Protein 3ZP5 (pdb70)

Structure (mmCIF, N/CA/C/O backbone):
data_3ZP5
#
_entry.id   3ZP5
#
_cell.length_a   50.224
_cell.length_b   64.554
_cell.length_c   110.214
_cell.angle_alpha   90.00
_cell.angle_beta   90.00
_cell.angle_gamma   90.00
#
_symmetry.space_group_name_H-M   'C 2 2 21'
#
loop_
_entity.id
_entity.type
_entity.pdbx_description
1 polymer 'PROTEIN FEV'
2 polymer "5'-D(*CP*AP*CP*TP*TP*CP*CP*GP*GP*TP)-3'"
3 polymer "5'-D(*AP*CP*CP*GP*GP*AP*AP*GP*TP*GP)-3'"
4 water water
#
loop_
_atom_site.group_PDB
_atom_site.id
_atom_site.type_symbol
_atom_site.label_atom_id
_atom_site.label_alt_id
_atom_site.label_comp_id
_atom_site.label_asym_id
_atom_site.label_entity_id
_atom_site.label_seq_id
_atom_site.pdbx_PDB_ins_code
_atom_site.Cartn_x
_atom_site.Cartn_y
_atom_site.Cartn_z
_atom_site.occupancy
_atom_site.B_iso_or_equiv
_atom_site.auth_seq_id
_atom_site.auth_comp_id
_atom_site.auth_asym_id
_atom_site.auth_atom_id
_atom_site.pdbx_PDB_model_num
ATOM 1 N N . SER A 1 5 ? -13.412 -21.493 -26.172 1.00 77.66 44 SER A N 1
ATOM 2 C CA . SER A 1 5 ? -14.751 -21.354 -26.733 1.00 83.61 44 SER A CA 1
ATOM 3 C C . SER A 1 5 ? -14.705 -20.734 -28.126 1.00 88.48 44 SER A C 1
ATOM 4 O O . SER A 1 5 ? -15.613 -20.937 -28.934 1.00 91.42 44 SER A O 1
ATOM 7 N N . GLY A 1 6 ? -13.647 -19.976 -28.401 1.00 92.27 45 GLY A N 1
ATOM 8 C CA . GLY A 1 6 ? -13.473 -19.346 -29.697 1.00 95.43 45 GLY A CA 1
ATOM 9 C C . GLY A 1 6 ? -13.682 -17.843 -29.660 1.00 92.05 45 GLY A C 1
ATOM 10 O O . GLY A 1 6 ? -13.141 -17.116 -30.493 1.00 94.27 45 GLY A O 1
ATOM 11 N N . GLN A 1 7 ? -14.467 -17.375 -28.695 1.00 83.19 46 GLN A N 1
ATOM 12 C CA . GLN A 1 7 ? -14.767 -15.952 -28.573 1.00 75.58 46 GLN A CA 1
ATOM 13 C C . GLN A 1 7 ? -13.500 -15.138 -28.329 1.00 68.62 46 GLN A C 1
ATOM 14 O O . GLN A 1 7 ? -12.498 -15.663 -27.842 1.00 69.24 46 GLN A O 1
ATOM 16 N N . ILE A 1 8 ? -13.552 -13.855 -28.673 1.00 61.58 47 ILE A N 1
ATOM 17 C CA . ILE A 1 8 ? -12.418 -12.958 -28.477 1.00 58.21 47 ILE A CA 1
ATOM 18 C C . ILE A 1 8 ? -12.084 -12.827 -26.994 1.00 55.09 47 ILE A C 1
ATOM 19 O O . ILE A 1 8 ? -12.978 -12.735 -26.153 1.00 53.94 47 ILE A O 1
ATOM 24 N N . GLN A 1 9 ? -10.793 -12.820 -26.681 1.00 55.63 48 GLN A N 1
ATOM 25 C CA . GLN A 1 9 ? -10.341 -12.711 -25.298 1.00 52.57 48 GLN A CA 1
ATOM 26 C C . GLN A 1 9 ? -10.139 -11.251 -24.904 1.00 48.26 48 GLN A C 1
ATOM 27 O O . GLN A 1 9 ? -9.819 -10.409 -25.743 1.00 45.91 48 GLN A O 1
ATOM 33 N N . LEU A 1 10 ? -10.322 -10.963 -23.620 1.00 43.61 49 LEU A N 1
ATOM 34 C CA . LEU A 1 10 ? -10.261 -9.595 -23.121 1.00 41.94 49 LEU A CA 1
ATOM 35 C C . LEU A 1 10 ? -8.930 -8.920 -23.439 1.00 41.53 49 LEU A C 1
ATOM 36 O O . LEU A 1 10 ? -8.899 -7.749 -23.817 1.00 43.53 49 LEU A O 1
ATOM 41 N N . TRP A 1 11 ? -7.833 -9.656 -23.289 1.00 40.23 50 TRP A N 1
ATOM 42 C CA . TRP A 1 11 ? -6.510 -9.084 -23.508 1.00 39.72 50 TRP A CA 1
ATOM 43 C C . TRP A 1 11 ? -6.349 -8.600 -24.948 1.00 42.70 50 TRP A C 1
ATOM 44 O O . TRP A 1 11 ? -5.759 -7.548 -25.190 1.00 46.48 50 TRP A O 1
ATOM 55 N N . GLN A 1 12 ? -6.875 -9.362 -25.902 1.00 42.60 51 GLN A N 1
ATOM 56 C CA . GLN A 1 12 ? -6.827 -8.953 -27.301 1.00 40.67 51 GLN A CA 1
ATOM 57 C C . GLN A 1 12 ? -7.644 -7.683 -27.492 1.00 42.30 51 GLN A C 1
ATOM 58 O O . GLN A 1 12 ? -7.182 -6.716 -28.095 1.00 44.01 51 GLN A O 1
ATOM 64 N N . PHE A 1 13 ? -8.865 -7.700 -26.968 1.00 43.45 52 PHE A N 1
ATOM 65 C CA . PHE A 1 13 ? -9.768 -6.561 -27.066 1.00 47.94 52 PHE A CA 1
ATOM 66 C C . PHE A 1 13 ? -9.110 -5.281 -26.561 1.00 45.79 52 PHE A C 1
ATOM 67 O O . PHE A 1 13 ? -9.197 -4.234 -27.202 1.00 44.50 52 PHE A O 1
ATOM 75 N N . LEU A 1 14 ? -8.446 -5.371 -25.414 1.00 45.11 53 LEU A N 1
ATOM 76 C CA . LEU A 1 14 ? -7.822 -4.206 -24.800 1.00 45.16 53 LEU A CA 1
ATOM 77 C C . LEU A 1 14 ? -6.613 -3.723 -25.593 1.00 42.34 53 LEU A C 1
ATOM 78 O O . LEU A 1 14 ? -6.414 -2.521 -25.754 1.00 41.59 53 LEU A O 1
ATOM 83 N N . LEU A 1 15 ? -5.802 -4.653 -26.087 1.00 38.73 54 LEU A N 1
ATOM 84 C CA . LEU A 1 15 ? -4.635 -4.280 -26.878 1.00 40.53 54 LEU A CA 1
ATOM 85 C C . LEU A 1 15 ? -5.067 -3.563 -28.151 1.00 43.37 54 LEU A C 1
ATOM 86 O O . LEU A 1 15 ? -4.406 -2.626 -28.600 1.00 48.11 54 LEU A O 1
ATOM 91 N N . GLU A 1 16 ? -6.183 -3.999 -28.725 1.00 41.91 55 GLU A N 1
ATOM 92 C CA . GLU A 1 16 ? -6.713 -3.366 -29.925 1.00 47.14 55 GLU A CA 1
ATOM 93 C C . GLU A 1 16 ? -7.114 -1.923 -29.638 1.00 50.26 55 GLU A C 1
ATOM 94 O O . GLU A 1 16 ? -6.764 -1.013 -30.389 1.00 55.10 55 GLU A O 1
ATOM 100 N N . LEU A 1 17 ? -7.846 -1.715 -28.549 1.00 52.74 56 LEU A N 1
ATOM 101 C CA . LEU A 1 17 ? -8.239 -0.369 -28.154 1.00 54.34 56 LEU A CA 1
ATOM 102 C C . LEU A 1 17 ? -7.003 0.490 -27.918 1.00 52.40 56 LEU A C 1
ATOM 103 O O . LEU A 1 17 ? -6.910 1.612 -28.411 1.00 54.38 56 LEU A O 1
ATOM 108 N N . LEU A 1 18 ? -6.054 -0.054 -27.164 1.00 48.67 57 LEU A N 1
ATOM 109 C CA . LEU A 1 18 ? -4.852 0.676 -26.776 1.00 48.59 57 LEU A CA 1
ATOM 110 C C . LEU A 1 18 ? -3.924 0.964 -27.953 1.00 50.63 57 LEU A C 1
ATOM 111 O O . LEU A 1 18 ? -3.047 1.823 -27.859 1.00 51.92 57 LEU A O 1
ATOM 116 N N . ALA A 1 19 ? -4.112 0.243 -29.054 1.00 49.22 58 ALA A N 1
ATOM 117 C CA . ALA A 1 19 ? -3.267 0.414 -30.233 1.00 51.14 58 ALA A CA 1
ATOM 118 C C . ALA A 1 19 ? -3.775 1.530 -31.141 1.00 57.06 58 ALA A C 1
ATOM 119 O O . ALA A 1 19 ? -3.197 1.791 -32.198 1.00 59.97 58 ALA A O 1
ATOM 121 N N . ASP A 1 20 ? -4.856 2.187 -30.731 1.00 57.71 59 ASP A N 1
ATOM 122 C CA . ASP A 1 20 ? -5.441 3.262 -31.523 1.00 62.84 59 ASP A CA 1
ATOM 123 C C . ASP A 1 20 ? -5.587 4.521 -30.674 1.00 65.63 59 ASP A C 1
ATOM 124 O O . ASP A 1 20 ? -6.311 4.526 -29.678 1.00 64.51 59 ASP A O 1
ATOM 129 N N . ARG A 1 21 ? -4.894 5.585 -31.070 1.00 70.05 60 ARG A N 1
ATOM 130 C CA . ARG A 1 21 ? -4.925 6.843 -30.329 1.00 75.50 60 ARG A CA 1
ATOM 131 C C . ARG A 1 21 ? -6.327 7.446 -30.312 1.00 78.49 60 ARG A C 1
ATOM 132 O O . ARG A 1 21 ? -6.648 8.269 -29.453 1.00 81.60 60 ARG A O 1
ATOM 134 N N . ALA A 1 22 ? -7.159 7.033 -31.262 1.00 77.61 61 ALA A N 1
ATOM 135 C CA . ALA A 1 22 ? -8.534 7.512 -31.340 1.00 81.56 61 ALA A CA 1
ATOM 136 C C . ALA A 1 22 ? -9.306 7.189 -30.064 1.00 78.77 61 ALA A C 1
ATOM 137 O O . ALA A 1 22 ? -10.263 7.880 -29.718 1.00 82.35 61 ALA A O 1
ATOM 139 N N . ASN A 1 23 ? -8.884 6.137 -29.367 1.00 72.77 62 ASN A N 1
ATOM 140 C CA . ASN A 1 23 ? -9.602 5.661 -28.189 1.00 69.96 62 ASN A CA 1
ATOM 141 C C . ASN A 1 23 ? -9.077 6.237 -26.878 1.00 68.85 62 ASN A C 1
ATOM 142 O O . ASN A 1 23 ? -9.508 5.825 -25.801 1.00 66.19 62 ASN A O 1
ATOM 147 N N . ALA A 1 24 ? -8.152 7.187 -26.962 1.00 71.37 63 ALA A N 1
ATOM 148 C CA . ALA A 1 24 ? -7.550 7.766 -25.764 1.00 71.02 63 ALA A CA 1
ATOM 149 C C . ALA A 1 24 ? -8.610 8.321 -24.815 1.00 72.83 63 ALA A C 1
ATOM 150 O O . ALA A 1 24 ? -8.360 8.486 -23.621 1.00 71.46 63 ALA A O 1
ATOM 152 N N . GLY A 1 25 ? -9.792 8.605 -25.353 1.00 76.34 64 GLY A N 1
ATOM 153 C CA . GLY A 1 25 ? -10.886 9.132 -24.557 1.00 78.67 64 GLY A CA 1
ATOM 154 C C . GLY A 1 25 ? -11.360 8.177 -23.477 1.00 73.85 64 GLY A C 1
ATOM 155 O O . GLY A 1 25 ? -11.841 8.612 -22.430 1.00 74.58 64 GLY A O 1
ATOM 156 N N . CYS A 1 26 ? -11.229 6.876 -23.723 1.00 72.15 65 CYS A N 1
ATOM 157 C CA . CYS A 1 26 ? -11.698 5.875 -22.766 1.00 70.05 65 CYS A CA 1
ATOM 158 C C . CYS A 1 26 ? -10.585 4.957 -22.259 1.00 63.33 65 CYS A C 1
ATOM 159 O O . CYS A 1 26 ? -10.676 4.423 -21.153 1.00 58.69 65 CYS A O 1
ATOM 162 N N . ILE A 1 27 ? -9.540 4.767 -23.059 1.00 58.67 66 ILE A N 1
ATOM 163 C CA . ILE A 1 27 ? -8.420 3.929 -22.644 1.00 54.34 66 ILE A CA 1
ATOM 164 C C . ILE A 1 27 ? -7.166 4.273 -23.444 1.00 56.48 66 ILE A C 1
ATOM 165 O O . ILE A 1 27 ? -7.237 4.496 -24.652 1.00 57.52 66 ILE A O 1
ATOM 170 N N . ALA A 1 28 ? -6.021 4.319 -22.768 1.00 58.29 67 ALA A N 1
ATOM 171 C CA . ALA A 1 28 ? -4.770 4.686 -23.427 1.00 62.76 67 ALA A CA 1
ATOM 172 C C . ALA A 1 28 ? -3.546 4.224 -22.643 1.00 57.47 67 ALA A C 1
ATOM 173 O O . ALA A 1 28 ? -3.585 4.121 -21.416 1.00 53.93 67 ALA A O 1
ATOM 175 N N . TRP A 1 29 ? -2.461 3.947 -23.361 1.00 53.66 68 TRP A N 1
ATOM 176 C CA . TRP A 1 29 ? -1.178 3.687 -22.724 1.00 52.45 68 TRP A CA 1
ATOM 177 C C . TRP A 1 29 ? -0.751 4.945 -21.985 1.00 55.29 68 TRP A C 1
ATOM 178 O O . TRP A 1 29 ? -0.907 6.054 -22.496 1.00 60.08 68 TRP A O 1
ATOM 189 N N . GLU A 1 30 ? -0.204 4.773 -20.787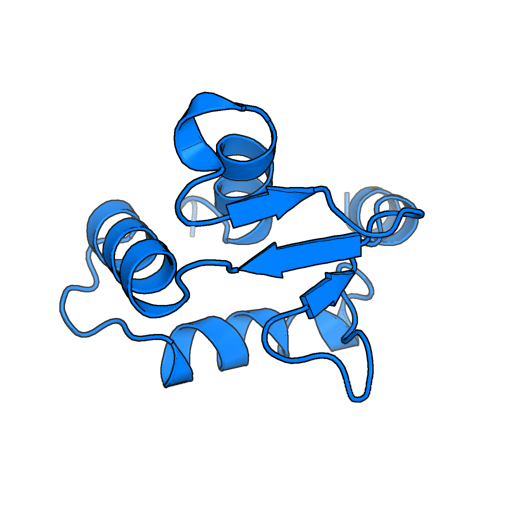 1.00 58.80 69 GLU A N 1
ATOM 190 C CA . GLU A 1 30 ? 0.175 5.908 -19.956 1.00 64.46 69 GLU A CA 1
ATOM 191 C C . GLU A 1 30 ? 0.984 5.448 -18.752 1.00 63.08 69 GLU A C 1
ATOM 192 O O . GLU A 1 30 ? 0.697 4.408 -18.164 1.00 58.30 69 GLU A O 1
ATOM 198 N N . GLY A 1 31 ? 1.999 6.226 -18.391 1.00 69.89 70 GLY A N 1
ATOM 199 C CA . GLY A 1 31 ? 2.826 5.915 -17.240 1.00 71.55 70 GLY A CA 1
ATOM 200 C C . GLY A 1 31 ? 4.149 5.290 -17.633 1.00 70.08 70 GLY A C 1
ATOM 201 O O . GLY A 1 31 ? 5.208 5.718 -17.174 1.00 74.08 70 GLY A O 1
ATOM 202 N N . GLY A 1 32 ? 4.088 4.272 -18.486 1.00 59.05 71 GLY A N 1
ATOM 203 C CA . GLY A 1 32 ? 5.283 3.592 -18.949 1.00 57.18 71 GLY A CA 1
ATOM 204 C C . GLY A 1 32 ? 5.348 2.150 -18.485 1.00 55.24 71 GLY A C 1
ATOM 205 O O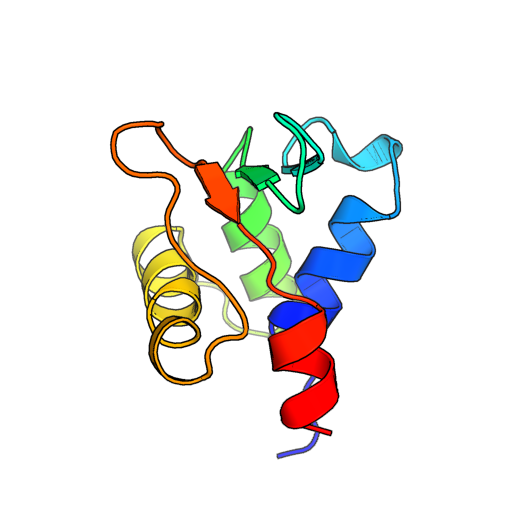 . GLY A 1 32 ? 4.581 1.727 -17.619 1.00 50.73 71 GLY A O 1
ATOM 206 N N . HIS A 1 33 ? 6.271 1.394 -19.071 1.00 62.61 72 HIS A N 1
ATOM 207 C CA . HIS A 1 33 ? 6.463 -0.010 -18.726 1.00 62.46 72 HIS A CA 1
ATOM 208 C C . HIS A 1 33 ? 5.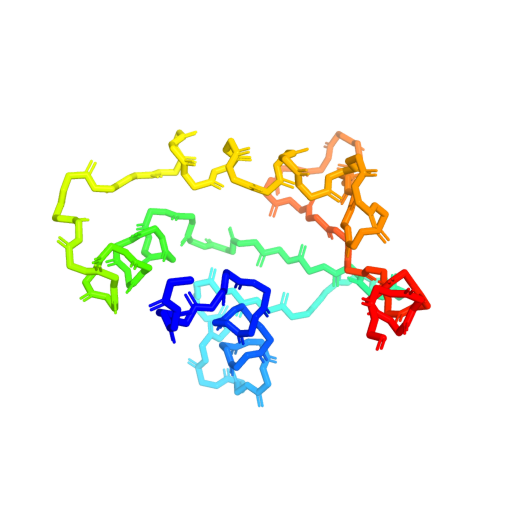145 -0.778 -18.709 1.00 55.58 72 HIS A C 1
ATOM 209 O O . HIS A 1 33 ? 4.785 -1.394 -17.706 1.00 53.60 72 HIS A O 1
ATOM 216 N N . GLY A 1 34 ? 4.429 -0.731 -19.827 1.00 48.72 73 GLY A N 1
ATOM 217 C CA . GLY A 1 34 ? 3.220 -1.514 -19.993 1.00 42.10 73 GLY A CA 1
ATOM 218 C C . GLY A 1 34 ? 2.015 -0.982 -19.242 1.00 42.69 73 GLY A C 1
ATOM 219 O O . GLY A 1 34 ? 0.944 -1.584 -19.283 1.00 41.31 73 GLY A O 1
ATOM 220 N N . GLU A 1 35 ? 2.175 0.144 -18.555 1.00 47.56 74 GLU A N 1
ATOM 221 C CA . GLU A 1 35 ? 1.068 0.712 -17.795 1.00 46.93 74 GLU A CA 1
ATOM 222 C C . GLU A 1 35 ? 0.058 1.395 -18.708 1.00 47.99 74 GLU A C 1
ATOM 223 O O . GLU A 1 35 ? 0.428 2.096 -19.651 1.00 49.11 74 GLU A O 1
ATOM 229 N N . PHE A 1 36 ? -1.221 1.186 -18.416 1.00 46.73 75 PHE A N 1
ATOM 230 C CA . PHE A 1 36 ? -2.292 1.873 -19.124 1.00 49.54 75 PHE A CA 1
ATOM 231 C C . PHE A 1 36 ? -3.403 2.241 -18.149 1.00 49.66 75 PHE A C 1
ATOM 232 O O . PHE A 1 36 ? -3.468 1.710 -17.038 1.00 50.83 75 PHE A O 1
ATOM 240 N N . LYS A 1 37 ? -4.271 3.156 -18.567 1.00 47.56 76 LYS A N 1
ATOM 241 C CA . LYS A 1 37 ? -5.364 3.610 -17.719 1.00 47.59 76 LYS A CA 1
ATOM 242 C C . LYS A 1 37 ? -6.686 3.612 -18.476 1.00 48.48 76 LYS A C 1
ATOM 243 O O . LYS A 1 37 ? -6.741 3.978 -19.652 1.00 50.30 76 LYS A O 1
ATOM 249 N N . LEU A 1 38 ? -7.749 3.199 -17.793 1.00 47.28 77 LEU A N 1
ATOM 250 C CA . LEU A 1 38 ? -9.096 3.324 -18.329 1.00 49.27 77 LEU A CA 1
ATOM 251 C C . LEU A 1 38 ? -9.642 4.705 -17.988 1.00 54.06 77 LEU A C 1
ATOM 252 O O . LEU A 1 38 ? -10.293 4.890 -16.959 1.00 53.76 77 LEU A O 1
ATOM 257 N N . THR A 1 39 ? -9.365 5.672 -18.856 1.00 58.91 78 THR A N 1
ATOM 258 C CA . THR A 1 39 ? -9.788 7.050 -18.634 1.00 64.24 78 THR A CA 1
ATOM 259 C C . THR A 1 39 ? -11.309 7.166 -18.576 1.00 64.48 78 THR A C 1
ATOM 260 O O . THR A 1 39 ? -11.846 8.150 -18.067 1.00 67.24 78 THR A O 1
ATOM 264 N N . ASP A 1 40 ? -11.999 6.159 -19.104 1.00 64.67 79 ASP A N 1
ATOM 265 C CA . ASP A 1 40 ? -13.450 6.078 -18.991 1.00 67.93 79 ASP A CA 1
ATOM 266 C C . ASP A 1 40 ? -13.856 4.616 -18.841 1.00 63.05 79 ASP A C 1
ATOM 267 O O . ASP A 1 40 ? -14.198 3.958 -19.823 1.00 60.84 79 ASP A O 1
ATOM 272 N N . PRO A 1 41 ? -13.815 4.105 -17.600 1.00 58.89 80 PRO A N 1
ATOM 273 C CA . PRO A 1 41 ? -14.061 2.687 -17.311 1.00 55.54 80 PRO A CA 1
ATOM 274 C C . PRO A 1 41 ? -15.435 2.222 -17.776 1.00 57.18 80 PRO A C 1
ATOM 275 O O . PRO A 1 41 ? -15.563 1.117 -18.307 1.00 56.38 80 PRO A O 1
ATOM 279 N N . ASP A 1 42 ? -16.449 3.056 -17.569 1.00 59.12 81 ASP A N 1
ATOM 280 C CA . ASP A 1 42 ? -17.811 2.720 -17.966 1.00 61.99 81 ASP A CA 1
ATOM 281 C C . ASP A 1 42 ? -17.899 2.487 -19.470 1.00 65.74 81 ASP A C 1
ATOM 282 O O . ASP A 1 42 ? -18.529 1.531 -19.923 1.00 66.80 81 ASP A O 1
ATOM 284 N N . GLU A 1 43 ? -17.266 3.365 -20.242 1.00 71.30 82 GLU A N 1
ATOM 285 C CA . GLU A 1 43 ? -17.276 3.253 -21.696 1.00 75.55 82 GLU A CA 1
ATOM 286 C C . GLU A 1 43 ? -16.588 1.970 -22.152 1.00 72.69 82 GLU A C 1
ATOM 287 O O . GLU A 1 43 ? -17.117 1.234 -22.985 1.00 75.29 82 GLU A O 1
ATOM 293 N N . VAL A 1 44 ? -15.405 1.706 -21.606 1.00 65.86 83 VAL A N 1
ATOM 294 C CA . VAL A 1 44 ? -14.657 0.508 -21.963 1.00 60.26 83 VAL A CA 1
ATOM 295 C C . VAL A 1 44 ? -15.489 -0.734 -21.670 1.00 59.13 83 VAL A C 1
ATOM 296 O O . VAL A 1 44 ? -15.529 -1.670 -22.468 1.00 58.28 83 VAL A O 1
ATOM 300 N N . ALA A 1 45 ? -16.158 -0.735 -20.521 1.00 58.33 84 ALA A N 1
ATOM 301 C CA . ALA A 1 45 ? -16.993 -1.861 -20.123 1.00 57.28 84 ALA A CA 1
ATOM 302 C C . ALA A 1 45 ? -18.159 -2.033 -21.091 1.00 63.28 84 ALA A C 1
ATOM 303 O O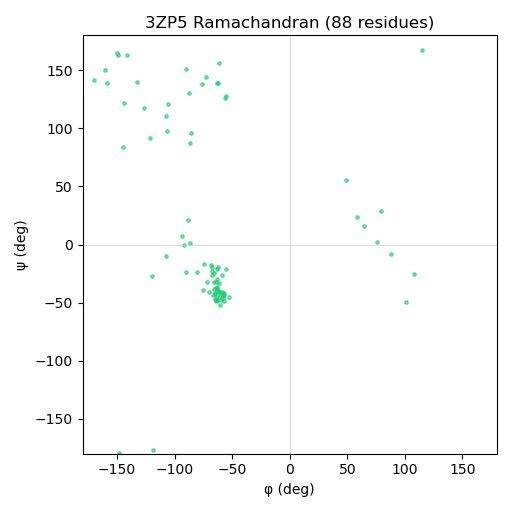 . ALA A 1 45 ? -18.556 -3.156 -21.402 1.00 65.52 84 ALA A O 1
ATOM 305 N N . ARG A 1 46 ? -18.705 -0.916 -21.563 1.00 69.51 85 ARG A N 1
ATOM 306 C CA . ARG A 1 46 ? -19.809 -0.951 -22.515 1.00 75.90 85 ARG A CA 1
ATOM 307 C C . ARG A 1 46 ? -19.361 -1.578 -23.831 1.00 76.67 85 ARG A C 1
ATOM 308 O O . ARG A 1 46 ? -20.049 -2.433 -24.388 1.00 79.39 85 ARG A O 1
ATOM 316 N N . ARG A 1 47 ? -18.208 -1.143 -24.326 1.00 74.50 86 ARG A N 1
ATOM 317 C CA . ARG A 1 47 ? -17.672 -1.665 -25.577 1.00 71.87 86 ARG A CA 1
ATOM 318 C C . ARG A 1 47 ? -17.382 -3.153 -25.447 1.00 67.62 86 ARG A C 1
ATOM 319 O O . ARG A 1 47 ? -17.634 -3.928 -26.369 1.00 66.78 86 ARG A O 1
ATOM 327 N N . TRP A 1 48 ? -16.843 -3.543 -24.297 1.00 60.08 87 TRP A N 1
ATOM 328 C CA . TRP A 1 48 ? -16.514 -4.936 -24.033 1.00 58.45 87 TRP A CA 1
ATOM 329 C C . TRP A 1 48 ? -17.782 -5.784 -24.030 1.00 64.97 87 TRP A C 1
ATOM 330 O O . TRP A 1 48 ? -17.822 -6.862 -24.625 1.00 65.30 87 TRP A O 1
ATOM 341 N N . GLY A 1 49 ? -18.819 -5.283 -23.368 1.00 73.47 88 GLY A N 1
ATOM 342 C CA . GLY A 1 49 ? -20.099 -5.965 -23.325 1.00 78.08 88 GLY A CA 1
ATOM 343 C C . GLY A 1 49 ? -20.693 -6.133 -24.711 1.00 81.98 88 GLY A C 1
ATOM 344 O O . GLY A 1 49 ? -21.068 -7.236 -25.107 1.00 79.65 88 GLY A O 1
ATOM 345 N N . GLU A 1 50 ? -20.775 -5.032 -25.451 1.00 89.64 89 GLU A N 1
ATOM 346 C CA . GLU A 1 50 ? -21.306 -5.054 -26.809 1.00 94.49 89 GLU A CA 1
ATOM 347 C C . GLU A 1 50 ? -20.504 -6.007 -27.686 1.00 91.64 89 GLU A C 1
ATOM 348 O O . GLU A 1 50 ? -21.068 -6.794 -28.446 1.00 97.95 89 GLU A O 1
ATOM 354 N N . ARG A 1 51 ? -19.183 -5.929 -27.572 1.00 79.80 90 ARG A N 1
ATOM 355 C CA . ARG A 1 51 ? -18.286 -6.761 -28.366 1.00 75.27 90 ARG A CA 1
ATOM 356 C C . ARG A 1 51 ? -18.427 -8.236 -28.001 1.00 75.42 90 ARG A C 1
ATOM 357 O O . ARG A 1 51 ? -18.131 -9.115 -28.810 1.00 76.91 90 ARG A O 1
ATOM 365 N N . LYS A 1 52 ? -18.887 -8.501 -26.783 1.00 74.30 91 LYS A N 1
ATOM 366 C CA . LYS A 1 52 ? -18.940 -9.861 -26.257 1.00 73.10 91 LYS A CA 1
ATOM 367 C C . LYS A 1 52 ? -20.369 -10.408 -26.192 1.00 77.56 91 LYS A C 1
ATOM 368 O O . LYS A 1 52 ? -20.574 -11.596 -25.941 1.00 77.31 91 LYS A O 1
ATOM 374 N N . SER A 1 53 ? -21.350 -9.538 -26.414 1.00 84.40 92 SER A N 1
ATOM 375 C CA . SER A 1 53 ? -22.758 -9.932 -26.390 1.00 91.62 92 SER A CA 1
ATOM 376 C C . SER A 1 53 ? -23.295 -10.041 -24.964 1.00 90.46 92 SER A C 1
ATOM 377 O O . SER A 1 53 ? -24.212 -10.817 -24.694 1.00 96.35 92 SER A O 1
ATOM 379 N N . LYS A 1 54 ? -22.719 -9.259 -24.057 1.00 84.10 93 LYS A N 1
ATOM 380 C CA . LYS A 1 54 ? -23.182 -9.203 -22.674 1.00 84.14 93 LYS A CA 1
ATOM 381 C C . LYS A 1 54 ? -23.573 -7.767 -22.330 1.00 85.66 93 LYS A C 1
ATOM 382 O O . LYS A 1 54 ? -22.733 -6.982 -21.889 1.00 84.95 93 LYS A O 1
ATOM 388 N N . PRO A 1 55 ? -24.854 -7.421 -22.529 1.00 87.52 94 PRO A N 1
ATOM 389 C CA . PRO A 1 55 ? -25.323 -6.036 -22.391 1.00 90.42 94 PRO A CA 1
ATOM 390 C C . PRO A 1 55 ? -25.274 -5.505 -20.960 1.00 91.14 94 PRO A C 1
ATOM 391 O O . PRO A 1 55 ? -25.163 -4.294 -20.768 1.00 93.10 94 PRO A O 1
ATOM 395 N N . ASN A 1 56 ? -25.352 -6.392 -19.973 1.00 90.17 95 ASN A N 1
ATOM 396 C CA . ASN A 1 56 ? -25.320 -5.976 -18.575 1.00 87.51 95 ASN A CA 1
ATOM 397 C C . ASN A 1 56 ? -23.899 -5.900 -18.023 1.00 78.46 95 ASN A C 1
ATOM 398 O O . ASN A 1 56 ? -23.689 -5.952 -16.810 1.00 74.03 95 ASN A O 1
ATOM 403 N N . MET A 1 57 ? -22.925 -5.772 -18.919 1.00 74.58 96 MET A N 1
ATOM 404 C CA . MET A 1 57 ? -21.530 -5.644 -18.521 1.00 69.34 96 MET A CA 1
ATOM 405 C C . MET A 1 57 ? -21.275 -4.262 -17.930 1.00 68.11 96 MET A C 1
ATOM 406 O O . MET A 1 57 ? -21.854 -3.270 -18.374 1.00 71.36 96 MET A O 1
ATOM 411 N N . ASN A 1 58 ? -20.414 -4.207 -16.918 1.00 64.43 97 ASN A N 1
ATOM 412 C CA . ASN A 1 58 ? -20.023 -2.945 -16.303 1.00 61.24 97 ASN A CA 1
ATOM 413 C C . ASN A 1 58 ? -18.589 -3.037 -15.797 1.00 56.10 97 ASN A C 1
ATOM 414 O O . ASN A 1 58 ? -17.942 -4.073 -15.951 1.00 53.35 97 ASN A O 1
ATOM 419 N N . TYR A 1 59 ? -18.089 -1.963 -15.194 1.00 54.04 98 TYR A N 1
ATOM 420 C CA . TYR A 1 59 ? -16.704 -1.945 -14.739 1.00 51.00 98 TYR A CA 1
ATOM 421 C C . TYR A 1 59 ? -16.466 -2.941 -13.611 1.00 49.52 98 TYR A C 1
ATOM 422 O O . TYR A 1 59 ? -15.372 -3.488 -13.482 1.00 45.92 98 TYR A O 1
ATOM 431 N N . ASP A 1 60 ? -17.486 -3.166 -12.789 1.00 55.39 99 ASP A N 1
ATOM 432 C CA . ASP A 1 60 ? -17.385 -4.129 -11.699 1.00 56.64 99 ASP A CA 1
ATOM 433 C C . ASP A 1 60 ? -17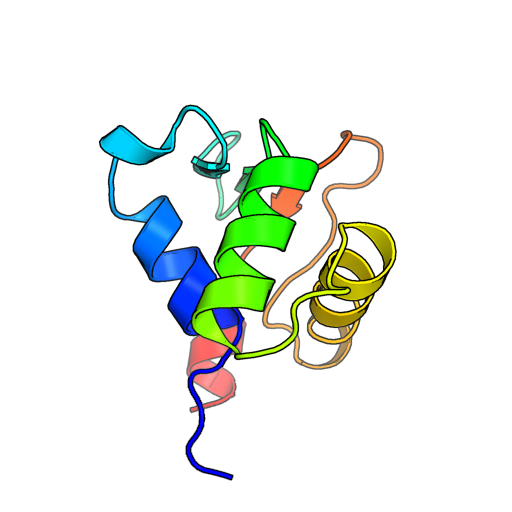.008 -5.501 -12.245 1.00 54.45 99 ASP A C 1
ATOM 434 O O . ASP A 1 60 ? -16.091 -6.151 -11.743 1.00 52.27 99 ASP A O 1
ATOM 439 N N . LYS A 1 61 ? -17.722 -5.930 -13.280 1.00 54.66 100 LYS A N 1
ATOM 440 C CA . LYS A 1 61 ? -17.501 -7.236 -13.889 1.00 55.57 100 LYS A CA 1
ATOM 441 C C . LYS A 1 61 ? -16.235 -7.245 -14.740 1.00 51.89 100 LYS A C 1
ATOM 442 O O . LYS A 1 61 ? -15.494 -8.228 -14.756 1.00 51.00 100 LYS A O 1
ATOM 448 N N . LEU A 1 62 ? -15.993 -6.148 -15.450 1.00 50.03 101 LEU A N 1
ATOM 449 C CA . LEU A 1 62 ? -14.807 -6.034 -16.289 1.00 45.39 101 LEU A CA 1
ATOM 450 C C . LEU A 1 62 ? -13.539 -6.092 -15.447 1.00 43.34 101 LEU A C 1
ATOM 451 O O . LEU A 1 62 ? -12.604 -6.821 -15.775 1.00 42.02 101 LEU A O 1
ATOM 456 N N . SER A 1 63 ? -13.505 -5.322 -14.363 1.00 40.42 102 SER A N 1
ATOM 457 C CA . SER A 1 63 ? -12.337 -5.305 -13.493 1.00 38.21 102 SER A CA 1
ATOM 458 C C . SER A 1 63 ? -12.088 -6.689 -12.901 1.00 35.56 102 SER A C 1
ATOM 459 O O . SER A 1 63 ? -10.942 -7.079 -12.689 1.00 32.50 102 SER A O 1
ATOM 462 N N . ARG A 1 64 ? -13.156 -7.439 -12.652 1.00 37.90 103 ARG A N 1
ATOM 463 C CA . ARG A 1 64 ? -13.007 -8.794 -12.137 1.00 40.17 103 ARG A CA 1
ATOM 464 C C . ARG A 1 64 ? -12.273 -9.651 -13.158 1.00 39.59 103 ARG A C 1
ATOM 465 O O . ARG A 1 64 ? -11.451 -10.497 -12.801 1.00 37.48 103 ARG A O 1
ATOM 473 N N . ALA A 1 65 ? -12.577 -9.428 -14.432 1.00 40.72 104 ALA A N 1
ATOM 474 C CA . ALA A 1 65 ? -11.912 -10.146 -15.508 1.00 41.40 104 ALA A CA 1
ATOM 475 C C . ALA A 1 65 ? -10.438 -9.764 -15.543 1.00 40.57 104 ALA A C 1
ATOM 476 O O . ALA A 1 65 ? -9.574 -10.606 -15.785 1.00 39.69 104 ALA A O 1
ATOM 478 N N . LEU A 1 66 ? -10.155 -8.489 -15.295 1.00 39.16 105 LEU A N 1
ATOM 479 C CA . LEU A 1 66 ? -8.780 -8.013 -15.253 1.00 35.97 105 LEU A CA 1
ATOM 480 C C . LEU A 1 66 ? -8.038 -8.667 -14.092 1.00 36.64 105 LEU A C 1
ATOM 481 O O . LEU A 1 66 ? -6.889 -9.083 -14.232 1.00 34.83 105 LEU A O 1
ATOM 486 N N . ARG A 1 67 ? -8.701 -8.757 -12.942 1.00 38.28 106 ARG A N 1
ATOM 487 C CA . ARG A 1 67 ? -8.095 -9.366 -11.764 1.00 37.80 106 ARG A CA 1
ATOM 488 C C . ARG A 1 67 ? -7.811 -10.846 -12.003 1.00 39.34 106 ARG A C 1
ATOM 489 O O . ARG A 1 67 ? -6.848 -11.399 -11.474 1.00 41.91 106 ARG A O 1
ATOM 497 N N . TYR A 1 68 ? -8.655 -11.485 -12.802 1.00 35.85 107 TYR A N 1
ATOM 498 C CA A TYR A 1 68 ? -8.469 -12.876 -13.194 0.52 37.47 107 TYR A CA 1
ATOM 499 C CA B TYR A 1 68 ? -8.424 -12.883 -13.133 0.48 37.10 107 TYR A CA 1
ATOM 500 C C . TYR A 1 68 ? -7.152 -13.048 -13.956 1.00 35.74 107 TYR A C 1
ATOM 501 O O . TYR A 1 68 ? -6.534 -14.111 -13.932 1.00 36.50 107 TYR A O 1
ATOM 518 N N . TYR A 1 69 ? -6.734 -11.990 -14.647 1.00 32.31 108 TYR A N 1
ATOM 519 C CA . TYR A 1 69 ? -5.478 -12.016 -15.394 1.00 34.65 108 TYR A CA 1
ATOM 520 C C . TYR A 1 69 ? -4.253 -11.922 -14.480 1.00 36.69 108 TYR A C 1
ATOM 521 O O . TYR A 1 69 ? -3.138 -12.221 -14.905 1.00 37.16 108 TYR A O 1
ATOM 530 N N . TYR A 1 70 ? -4.451 -11.498 -13.234 1.00 38.29 109 TYR A N 1
ATOM 531 C CA . TYR A 1 70 ? -3.341 -11.402 -12.290 1.00 39.29 109 TYR A CA 1
ATOM 532 C C . TYR A 1 70 ? -2.670 -12.764 -12.123 1.00 42.79 109 TYR A C 1
ATOM 533 O O . TYR A 1 70 ? -1.442 -12.872 -12.147 1.00 43.29 109 TYR A O 1
ATOM 542 N N . ASP A 1 71 ? -3.485 -13.800 -11.957 1.00 46.40 110 ASP A N 1
ATOM 543 C CA . ASP A 1 71 ? -2.981 -15.153 -11.743 1.00 54.11 110 ASP A CA 1
ATOM 544 C C . ASP A 1 71 ? -2.282 -15.701 -12.983 1.00 53.18 110 ASP A C 1
ATOM 545 O O . ASP A 1 71 ? -1.463 -16.615 -12.888 1.00 54.04 110 ASP A O 1
ATOM 550 N N . LYS A 1 72 ? -2.611 -15.144 -14.144 1.00 50.43 111 LYS A N 1
ATOM 551 C CA . LYS A 1 72 ? -2.022 -15.588 -15.402 1.00 49.93 111 LYS A CA 1
ATOM 552 C C . LYS A 1 72 ? -0.774 -14.781 -15.750 1.00 49.58 111 LYS A C 1
ATOM 553 O O . LYS A 1 72 ? -0.140 -15.017 -16.778 1.00 52.90 111 LYS A O 1
ATOM 559 N N . ASN A 1 73 ? -0.430 -13.828 -14.889 1.00 46.76 112 ASN A N 1
ATOM 560 C CA . ASN A 1 73 ? 0.724 -12.962 -15.112 1.00 45.81 112 ASN A CA 1
ATOM 561 C C . ASN A 1 73 ? 0.628 -12.179 -16.418 1.00 41.07 112 ASN A C 1
ATOM 562 O O . ASN A 1 73 ? 1.640 -11.750 -16.965 1.00 44.46 112 ASN A O 1
ATOM 567 N N . ILE A 1 74 ? -0.592 -11.992 -16.909 1.00 34.53 113 ILE A N 1
ATOM 568 C CA . ILE A 1 74 ? -0.819 -11.207 -18.115 1.00 36.87 113 ILE A CA 1
ATOM 569 C C . ILE A 1 74 ? -1.041 -9.743 -17.752 1.00 39.71 113 ILE A C 1
ATOM 570 O O . ILE A 1 74 ? -0.816 -8.850 -18.569 1.00 41.43 113 ILE A O 1
ATOM 575 N N . MET A 1 75 ? -1.479 -9.500 -16.521 1.00 41.38 114 MET A N 1
ATOM 576 C CA . MET A 1 75 ? -1.702 -8.140 -16.049 1.00 42.01 114 MET A CA 1
ATOM 577 C C . MET A 1 75 ? -1.469 -8.008 -14.556 1.00 37.99 114 MET A C 1
ATOM 578 O O . MET A 1 75 ? -1.440 -8.997 -13.825 1.00 34.83 114 MET A O 1
ATOM 583 N N . SER A 1 76 ? -1.313 -6.769 -14.111 1.00 36.60 115 SER A N 1
ATOM 584 C CA . SER A 1 76 ? -1.242 -6.472 -12.690 1.00 38.57 115 SER A CA 1
ATOM 585 C C . SER A 1 76 ? -1.795 -5.079 -12.452 1.00 38.07 115 SER A C 1
ATOM 586 O O . SER A 1 76 ? -1.964 -4.296 -13.390 1.00 37.12 115 SER A O 1
ATOM 589 N N . LYS A 1 77 ? -2.085 -4.776 -11.195 1.00 37.93 116 LYS A N 1
ATOM 590 C CA A LYS A 1 77 ? -2.657 -3.488 -10.837 0.78 39.60 116 LYS A CA 1
ATOM 591 C CA B LYS A 1 77 ? -2.657 -3.488 -10.834 0.22 39.86 116 LYS A CA 1
ATOM 592 C C . LYS A 1 77 ? -1.561 -2.474 -10.531 1.00 44.14 116 LYS A C 1
ATOM 593 O O . LYS A 1 77 ? -0.525 -2.815 -9.959 1.00 49.83 116 LYS A O 1
ATOM 604 N N . VAL A 1 78 ? -1.788 -1.228 -10.932 1.00 43.37 117 VAL A N 1
ATOM 605 C CA . VAL A 1 78 ? -0.940 -0.135 -10.492 1.00 45.70 117 VAL A CA 1
ATOM 606 C C . VAL A 1 78 ? -1.516 0.304 -9.151 1.00 48.03 117 VAL A C 1
ATOM 607 O O . VAL A 1 78 ? -2.478 1.070 -9.100 1.00 47.13 117 VAL A O 1
ATOM 611 N N . HIS A 1 79 ? -0.941 -0.210 -8.069 1.00 52.93 118 HIS A N 1
ATOM 612 C CA . HIS A 1 79 ? -1.486 0.010 -6.734 1.00 56.28 118 HIS A CA 1
ATOM 613 C C . HIS A 1 79 ? -1.612 1.492 -6.408 1.00 56.99 118 HIS A C 1
ATOM 614 O O . HIS A 1 79 ? -0.647 2.246 -6.521 1.00 58.80 118 HIS A O 1
ATOM 621 N N . GLY A 1 80 ? -2.813 1.903 -6.010 1.00 55.42 119 GLY A N 1
ATOM 622 C CA . GLY A 1 80 ? -3.049 3.262 -5.560 1.00 57.51 119 GLY A CA 1
ATOM 623 C C . GLY A 1 80 ? -3.403 4.234 -6.671 1.00 58.45 119 GLY A C 1
ATOM 624 O O . GLY A 1 80 ? -3.766 5.379 -6.402 1.00 60.24 119 GLY A O 1
ATOM 625 N N . LYS A 1 81 ? -3.301 3.784 -7.919 1.00 57.68 120 LYS A N 1
ATOM 626 C CA . LYS A 1 81 ? -3.576 4.648 -9.063 1.00 59.32 120 LYS A CA 1
ATOM 627 C C . LYS A 1 81 ? -4.898 4.260 -9.720 1.00 54.34 120 LYS A C 1
ATOM 628 O O . LYS A 1 81 ? -5.009 3.203 -10.345 1.00 51.01 120 LYS A O 1
ATOM 634 N N . ARG A 1 82 ? -5.894 5.128 -9.580 1.00 54.27 121 ARG A N 1
ATOM 635 C CA . ARG A 1 82 ? -7.254 4.821 -10.010 1.00 53.79 121 ARG A CA 1
ATOM 636 C C . ARG A 1 82 ? -7.338 4.412 -11.481 1.00 54.50 121 ARG A C 1
ATOM 637 O O . ARG A 1 82 ? -6.844 5.114 -12.362 1.00 57.50 121 ARG A O 1
ATOM 645 N N . TYR A 1 83 ? -7.969 3.266 -11.727 1.00 53.07 122 TYR A N 1
ATOM 646 C CA . TYR A 1 83 ? -8.242 2.791 -13.083 1.00 52.78 122 TYR A CA 1
ATOM 647 C C . TYR A 1 83 ? -6.973 2.484 -13.878 1.00 53.30 122 TYR A C 1
ATOM 648 O O . TYR A 1 83 ? -7.021 2.342 -15.102 1.00 54.53 122 TYR A O 1
ATOM 657 N N . ALA A 1 84 ? -5.844 2.369 -13.185 1.00 49.42 123 ALA A N 1
ATOM 658 C CA . ALA A 1 84 ? -4.565 2.143 -13.848 1.00 48.36 123 ALA A CA 1
ATOM 659 C C . ALA A 1 84 ? -4.092 0.707 -13.662 1.00 47.55 123 ALA A C 1
ATOM 660 O O . ALA A 1 84 ? -3.905 0.244 -12.536 1.00 47.59 123 ALA A O 1
ATOM 662 N N . TYR A 1 85 ? -3.902 0.009 -14.777 1.00 44.08 124 TYR A N 1
ATOM 663 C CA . TYR A 1 85 ? -3.419 -1.365 -14.758 1.00 41.97 124 TYR A CA 1
ATOM 664 C C . TYR A 1 85 ? -2.089 -1.459 -15.497 1.00 44.36 124 TYR A C 1
ATOM 665 O O . TYR A 1 85 ? -1.550 -0.448 -15.957 1.00 48.69 124 TYR A O 1
ATOM 674 N N . ARG A 1 86 ? -1.566 -2.674 -15.615 1.00 39.10 125 ARG A N 1
ATO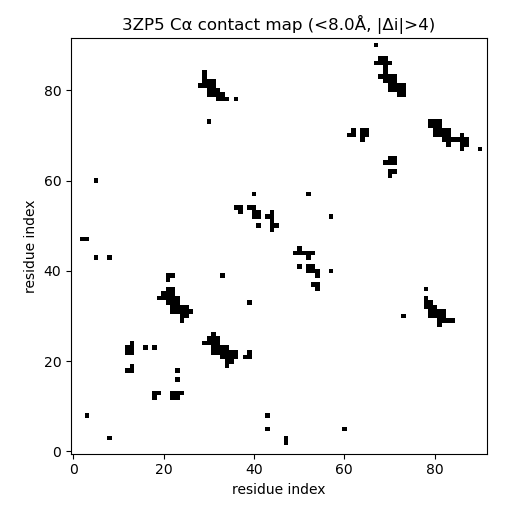M 675 C CA . ARG A 1 86 ? -0.257 -2.885 -16.216 1.00 43.05 125 ARG A CA 1
ATOM 676 C C . ARG A 1 86 ? -0.247 -4.175 -17.024 1.00 39.28 125 ARG A C 1
ATOM 677 O O . ARG A 1 86 ? -0.514 -5.250 -16.493 1.00 36.11 125 ARG A O 1
ATOM 685 N N . PHE A 1 87 ? 0.059 -4.065 -18.312 1.00 38.88 126 PHE A N 1
ATOM 686 C CA . PHE A 1 87 ? 0.094 -5.230 -19.186 1.00 37.94 126 PHE A CA 1
ATOM 687 C C . PHE A 1 87 ? 1.469 -5.888 -19.140 1.00 39.78 126 PHE A C 1
ATOM 688 O O . PHE A 1 87 ? 2.491 -5.220 -19.285 1.00 42.11 126 PHE A O 1
ATOM 696 N N . ASP A 1 88 ? 1.486 -7.200 -18.935 1.00 40.80 127 ASP A N 1
ATOM 697 C CA . ASP A 1 88 ? 2.733 -7.950 -18.871 1.00 43.95 127 ASP A CA 1
ATOM 698 C C . ASP A 1 88 ? 2.904 -8.765 -20.147 1.00 41.37 127 ASP A C 1
ATOM 699 O O . ASP A 1 88 ? 2.338 -9.850 -20.283 1.00 36.71 127 ASP A O 1
ATOM 704 N N . PHE A 1 89 ? 3.684 -8.237 -21.085 1.00 44.18 128 PHE A N 1
ATOM 705 C CA . PHE A 1 89 ? 3.849 -8.884 -22.381 1.00 44.17 128 PHE A CA 1
ATOM 706 C C . PHE A 1 89 ? 4.689 -10.153 -22.283 1.00 44.62 128 PHE A C 1
ATOM 707 O O . PHE A 1 89 ? 4.465 -11.107 -23.025 1.00 41.19 128 PHE A O 1
ATOM 715 N N . GLN A 1 90 ? 5.650 -10.172 -21.365 1.00 47.71 129 GLN A N 1
ATOM 716 C CA . GLN A 1 90 ? 6.426 -11.384 -21.140 1.00 50.81 129 GLN A CA 1
ATOM 717 C C . GLN A 1 90 ? 5.485 -12.490 -20.682 1.00 47.74 129 GLN A C 1
ATOM 718 O O . GLN A 1 90 ? 5.607 -13.638 -21.106 1.00 48.94 129 GLN A O 1
ATOM 724 N N . GLY A 1 91 ? 4.537 -12.129 -19.824 1.00 43.26 130 GLY A N 1
ATOM 725 C CA . GLY A 1 91 ? 3.547 -13.071 -19.339 1.00 42.38 130 GLY A CA 1
ATOM 726 C C . GLY A 1 91 ? 2.627 -13.534 -20.449 1.00 39.99 130 GLY A C 1
ATOM 727 O O . GLY A 1 91 ? 2.322 -14.722 -20.560 1.00 38.16 130 GLY A O 1
ATOM 728 N N . LEU A 1 92 ? 2.181 -12.593 -21.275 1.00 40.67 131 LEU A N 1
ATOM 729 C CA . LEU A 1 92 ? 1.340 -12.922 -22.417 1.00 41.46 131 LEU A CA 1
ATOM 730 C C . LEU A 1 92 ? 2.057 -13.920 -23.316 1.00 43.95 131 LEU A C 1
ATOM 731 O O . LEU A 1 92 ? 1.459 -14.885 -23.792 1.00 44.33 131 LEU A O 1
ATOM 736 N N . ALA A 1 93 ? 3.345 -13.682 -23.540 1.00 48.14 132 ALA A N 1
ATOM 737 C CA . ALA A 1 93 ? 4.150 -14.548 -24.393 1.00 52.12 132 ALA A CA 1
ATOM 738 C C . ALA A 1 93 ? 4.271 -15.944 -23.790 1.00 54.11 132 ALA A C 1
ATOM 739 O O . ALA A 1 93 ? 4.184 -16.945 -24.500 1.00 56.93 132 ALA A O 1
ATOM 741 N N . GLN A 1 94 ? 4.473 -16.002 -22.477 1.00 5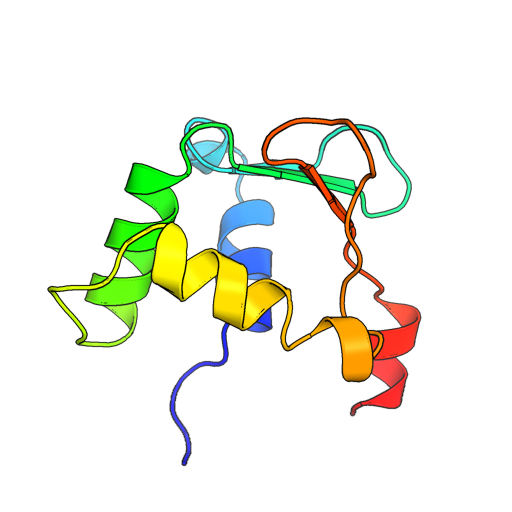1.77 133 GLN A N 1
ATOM 742 C CA . GLN A 1 94 ? 4.603 -17.277 -21.778 1.00 54.77 133 GLN A CA 1
ATOM 743 C C . GLN A 1 94 ? 3.288 -18.049 -21.778 1.00 57.39 133 GLN A C 1
ATOM 744 O O . GLN A 1 94 ? 3.271 -19.261 -21.567 1.00 60.67 133 GLN A O 1
ATOM 750 N N . ALA A 1 95 ? 2.186 -17.344 -22.013 1.00 58.59 134 ALA A N 1
ATOM 751 C CA . ALA A 1 95 ? 0.875 -17.980 -22.075 1.00 61.61 134 ALA A CA 1
ATOM 752 C C . ALA A 1 95 ? 0.651 -18.628 -23.438 1.00 67.09 134 ALA A C 1
ATOM 753 O O . ALA A 1 95 ? -0.145 -19.557 -23.568 1.00 65.82 134 ALA A O 1
ATOM 755 N N . CYS A 1 96 ? 1.357 -18.135 -24.450 1.00 76.98 135 CYS A N 1
ATOM 756 C CA . CYS A 1 96 ? 1.244 -18.679 -25.799 1.00 83.78 135 CYS A CA 1
ATOM 757 C C . CYS A 1 96 ? 2.040 -19.973 -25.928 1.00 88.16 135 CYS A C 1
ATOM 758 O O . CYS A 1 96 ? 1.856 -20.735 -26.878 1.00 90.26 135 CYS A O 1
#

Secondary structure (DSSP, 8-state):
--SPPHHHHHHHHHT-GGGTTT-EEEEETTEEE-SSHHHHHHHHHHHHT-TT--HHHHHHHHHHTTTTTSEEE-TTSTTEEEE-HHHHHHH-

Foldseek 3Di:
DPADDPLVVLVVLQVDPVNVCQKYADDDQQKIFGNNQQVSQCCVCVSRVNRPTGSVVVVVSQVVCVVLQQKACPPPDPRMIGGDVVSVVVVD

CATH classification: 1.10.10.10

InterPro domains:
  IPR000418 Ets domain [PF00178] (46-126)
  IPR000418 Ets domain [PR00454] (47-60)
  IPR000418 Ets domain [PR00454] (71-89)
  IPR000418 Ets domain [PR00454] (90-108)
  IPR000418 Ets domain [PR00454] (109-127)
  IPR000418 Ets domain [PS00345] (49-57)
  IPR000418 Ets domain [PS00346] (93-108)
  IPR000418 Ets domain [PS50061] (47-127)
  IPR000418 Ets domain [SM00413] (46-131)
  IPR036388 Winged helix-like DNA-binding domain superfamily [G3DSA:1.10.10.10] (27-137)
  IPR036390 Winged helix DNA-binding domain superfamily [SSF46785] (44-143)
  IPR046328 ETS family [PTHR11849] (43-132)

Sequence (92 aa):
SGQIQLWQFLLELLADRANAGCIAWEGGHGEFKLTDPDEVARRWGERKSKPNMNYDKLSRALRYYYYDKNIMSKKVHGKRYAYRFDFQGLAQAC

Organism: Homo sapiens (NCBI:txid9606)

Nearest PDB structures (foldseek):
  2ypr-assembly1_A  TM=9.910E-01  e=9.081E-18  Homo sapiens
  5ybc-assembly1_C  TM=9.591E-01  e=1.283E-15  Homo sapiens
  6vg2-assembly2_D  TM=9.660E-01  e=1.283E-15  Homo sapiens
  7jsa-assembly1_J  TM=9.748E-01  e=9.656E-13  Homo sapiens
  1bc8-assembly1_C  TM=9.648E-01  e=1.885E-12  Homo sapiens

Solvent-acc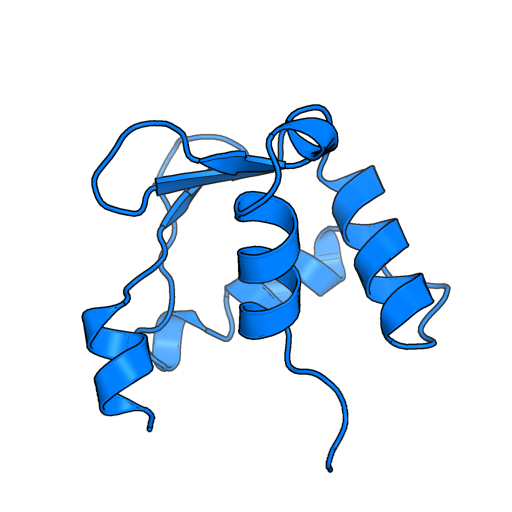essible surface area: 5675 Å² total; per-residue (Å²): 165,79,57,23,93,9,59,70,11,0,37,92,18,10,88,73,95,89,23,50,65,5,1,24,99,62,64,38,184,20,20,0,58,0,72,56,19,71,47,0,0,126,71,12,1,121,130,71,82,120,123,123,41,61,54,98,101,0,7,138,32,0,91,120,9,67,131,86,94,6,4,43,50,19,164,90,70,182,68,0,5,93,6,59,97,132,4,22,66,136,68,136

B-factor: mean 58.75, std 16.14, range [31.55, 120.59]

Radius of gyration: 12.41 Å; Cα contacts (8 Å, |Δi|>4): 119; chains: 1; bounding box: 32×30×26 Å

GO terms:
  GO:1990837 sequence-specific double-stranded DNA binding (F, IDA)
  GO:0016607 nuclear speck (C, IDA)